Protein AF-A0A850AFG3-F1 (afdb_monomer_lite)

Sequence (67 aa):
MRVLFYQSSPQHLYGGQLDLLRYFAALDRACIQPHIIAPAAGPFTDRVAALGLPLTVLPLPAELAQT

Foldseek 3Di:
DEAEEEDQDAEDDDPVLVVVLVCLLVDDCVVYQYEYEYQDHHPSVVSCVVSVHHYDHHHDDPVSNPD

Secondary structure (DSSP, 8-state):
-EEEEE---TT---HHHHHHHHHHHH--TTT-EEEEEESS-SHHHHHHHHTT--EEE-PPPGGGS--

Structure (mmCIF, N/CA/C/O backbone):
data_AF-A0A850AFG3-F1
#
_entry.id   AF-A0A850AFG3-F1
#
loop_
_atom_site.group_PDB
_atom_site.id
_atom_site.type_symbol
_atom_site.label_atom_id
_atom_site.label_alt_id
_atom_site.label_comp_id
_atom_site.label_asym_id
_atom_site.label_entity_id
_atom_site.label_seq_id
_atom_site.pdbx_PDB_ins_code
_atom_site.Cartn_x
_atom_site.Cartn_y
_atom_site.Cartn_z
_atom_site.occupancy
_atom_site.B_iso_or_equiv
_atom_site.auth_seq_id
_atom_site.auth_comp_id
_atom_site.auth_asym_id
_atom_site.auth_atom_id
_atom_site.pdbx_PDB_model_num
ATOM 1 N N . MET A 1 1 ? -4.104 -5.271 15.821 1.00 75.69 1 MET A N 1
ATOM 2 C CA . MET A 1 1 ? -3.402 -6.343 15.064 1.00 75.69 1 MET A CA 1
ATOM 3 C C . MET A 1 1 ? -2.650 -5.718 13.893 1.00 75.69 1 MET A C 1
ATOM 5 O O . MET A 1 1 ? -3.221 -4.848 13.243 1.00 75.69 1 MET A O 1
ATOM 9 N N . ARG A 1 2 ? -1.389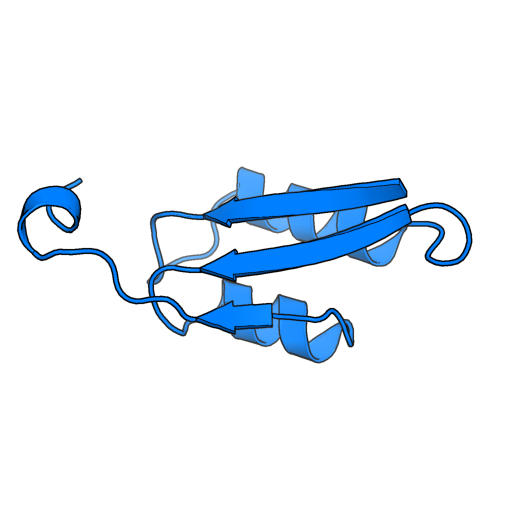 -6.100 13.638 1.00 82.06 2 ARG A N 1
ATOM 10 C CA . ARG A 1 2 ? -0.600 -5.583 12.498 1.00 82.06 2 ARG A CA 1
ATOM 11 C C . ARG A 1 2 ? -0.671 -6.588 11.354 1.00 82.06 2 ARG A C 1
ATOM 13 O O . ARG A 1 2 ? -0.416 -7.766 11.581 1.00 82.06 2 ARG A O 1
ATOM 20 N N . VAL A 1 3 ? -1.047 -6.130 10.165 1.00 81.19 3 VAL A N 1
ATOM 21 C CA . VAL A 1 3 ? -1.242 -6.991 8.988 1.00 81.19 3 VAL A CA 1
ATOM 22 C C . VAL A 1 3 ? -0.369 -6.481 7.855 1.00 81.19 3 VAL A C 1
ATOM 24 O O . VAL A 1 3 ? -0.346 -5.281 7.587 1.00 81.19 3 VAL A O 1
ATOM 27 N N . LEU A 1 4 ? 0.347 -7.394 7.209 1.00 84.25 4 LEU A N 1
ATOM 28 C CA . LEU A 1 4 ? 1.232 -7.091 6.096 1.00 84.25 4 LEU A CA 1
ATOM 29 C C . LEU A 1 4 ? 0.579 -7.522 4.786 1.00 84.25 4 LEU A C 1
ATOM 31 O O . LEU A 1 4 ? 0.147 -8.667 4.663 1.00 84.25 4 LEU A O 1
ATOM 35 N N . PHE A 1 5 ? 0.547 -6.619 3.811 1.00 80.94 5 PHE A N 1
ATOM 36 C CA . PHE A 1 5 ? 0.087 -6.924 2.459 1.00 80.94 5 PHE A CA 1
ATOM 37 C C . PHE A 1 5 ? 1.223 -6.730 1.466 1.00 80.94 5 PHE A C 1
ATOM 39 O O . PHE A 1 5 ? 1.943 -5.734 1.531 1.00 80.94 5 PHE A O 1
ATOM 46 N N . TYR A 1 6 ? 1.345 -7.681 0.546 1.00 81.56 6 TYR A N 1
ATOM 47 C CA . TYR A 1 6 ? 2.336 -7.686 -0.519 1.00 81.56 6 TYR A CA 1
ATOM 48 C C . TYR A 1 6 ? 1.648 -7.720 -1.883 1.00 81.56 6 TYR A C 1
ATOM 50 O O . TYR A 1 6 ? 0.589 -8.325 -2.051 1.00 81.56 6 TYR A O 1
ATOM 58 N N . GLN A 1 7 ? 2.264 -7.068 -2.858 1.00 78.06 7 GLN A N 1
ATOM 59 C CA . GLN A 1 7 ? 1.768 -6.924 -4.218 1.00 78.06 7 GLN A CA 1
ATOM 60 C C . GLN A 1 7 ? 2.947 -7.116 -5.180 1.00 78.06 7 GLN A C 1
ATOM 62 O O . GLN A 1 7 ? 4.033 -6.697 -4.838 1.00 78.06 7 GLN A O 1
ATOM 67 N N . SER A 1 8 ? 2.784 -7.754 -6.345 1.00 71.06 8 SER A N 1
ATOM 68 C CA . SER A 1 8 ? 3.927 -8.139 -7.206 1.00 71.06 8 SER A CA 1
ATOM 69 C C . SER A 1 8 ? 4.025 -7.428 -8.566 1.00 71.06 8 SER A C 1
ATOM 71 O O . SER A 1 8 ? 5.098 -7.418 -9.153 1.00 71.06 8 SER A O 1
ATOM 73 N N . SER A 1 9 ? 2.953 -6.813 -9.081 1.00 75.25 9 SER A N 1
ATOM 74 C CA . SER A 1 9 ? 2.895 -6.248 -10.448 1.00 75.25 9 SER A CA 1
ATOM 75 C C . SER A 1 9 ? 2.704 -4.717 -10.481 1.00 75.25 9 SER A C 1
ATOM 77 O O . SER A 1 9 ? 1.574 -4.226 -10.408 1.00 75.25 9 SER A O 1
ATOM 79 N N . PRO A 1 10 ? 3.777 -3.915 -10.542 1.00 71.00 10 PRO A N 1
ATOM 80 C CA . PRO A 1 10 ? 3.719 -2.480 -10.237 1.00 71.00 10 PRO A CA 1
ATOM 81 C C . PRO A 1 10 ? 3.066 -1.608 -11.321 1.00 71.00 10 PRO A C 1
ATOM 83 O O . PRO A 1 10 ? 2.719 -0.463 -11.052 1.00 71.00 10 PRO A O 1
ATOM 86 N N . GLN A 1 11 ? 2.902 -2.124 -12.540 1.00 76.88 11 GLN A N 1
ATOM 87 C CA . GLN A 1 11 ? 2.605 -1.295 -13.715 1.00 76.88 11 GLN A CA 1
ATOM 88 C C . GLN A 1 11 ? 1.110 -1.010 -13.919 1.00 76.88 11 GLN A C 1
ATOM 90 O O . GLN A 1 11 ? 0.760 0.011 -14.504 1.00 76.88 11 GLN A O 1
ATOM 95 N N . HIS A 1 12 ? 0.221 -1.876 -13.425 1.00 78.75 12 HIS A N 1
ATOM 96 C CA . HIS A 1 12 ? -1.220 -1.763 -13.658 1.00 78.75 12 HIS A CA 1
ATOM 97 C C . HIS A 1 12 ? -2.020 -2.060 -12.389 1.00 78.75 12 HIS A C 1
ATOM 99 O O . HIS A 1 12 ? -1.564 -2.794 -11.513 1.00 78.75 12 HIS A O 1
ATOM 105 N N . LEU A 1 13 ? -3.225 -1.485 -12.311 1.00 83.31 13 LEU A N 1
ATOM 106 C CA . LEU A 1 13 ? -4.230 -1.854 -11.317 1.00 83.31 13 LEU A CA 1
ATOM 107 C C . LEU A 1 13 ? -5.096 -2.985 -11.866 1.00 83.31 13 LEU A C 1
ATOM 109 O O . LEU A 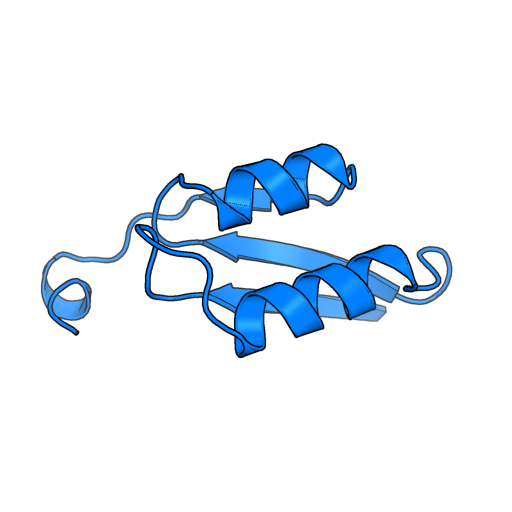1 13 ? -5.847 -2.790 -12.819 1.00 83.31 13 LEU A O 1
ATOM 113 N N . TYR A 1 14 ? -5.024 -4.147 -11.232 1.00 84.50 14 TYR A N 1
ATOM 114 C CA . TYR A 1 14 ? -5.876 -5.296 -11.520 1.00 84.50 14 TYR A CA 1
ATOM 115 C C . TYR A 1 14 ? -7.029 -5.389 -10.517 1.00 84.50 14 TYR A C 1
ATOM 117 O O . TYR A 1 14 ? -6.989 -4.780 -9.446 1.00 84.50 14 TYR A O 1
ATOM 125 N N . GLY A 1 15 ? -8.047 -6.192 -10.841 1.00 87.38 15 GLY A N 1
ATOM 126 C CA . GLY A 1 15 ? -9.255 -6.342 -10.018 1.00 87.38 15 GLY A CA 1
ATOM 127 C C . GLY A 1 15 ? -8.957 -6.601 -8.538 1.00 87.38 15 GLY A C 1
ATOM 128 O O . GLY A 1 15 ? -9.452 -5.877 -7.681 1.00 87.38 15 GLY A O 1
ATOM 129 N N . GLY A 1 16 ? -8.036 -7.525 -8.241 1.00 87.06 16 GLY A N 1
ATOM 130 C CA . GLY A 1 16 ? -7.645 -7.825 -6.860 1.00 87.06 16 GLY A CA 1
ATOM 131 C C . GLY A 1 16 ? -7.053 -6.628 -6.105 1.00 87.06 16 GLY A C 1
ATOM 132 O O . GLY A 1 16 ? -7.334 -6.447 -4.925 1.00 87.06 16 GLY A O 1
ATOM 133 N N . GLN A 1 17 ? -6.288 -5.759 -6.773 1.00 89.75 17 GLN A N 1
ATOM 134 C CA . GLN A 1 17 ? -5.768 -4.538 -6.148 1.00 89.75 17 GLN A CA 1
ATOM 135 C C . GLN A 1 17 ? -6.868 -3.500 -5.927 1.00 89.75 17 GLN A C 1
ATOM 137 O O . GLN A 1 17 ? -6.846 -2.803 -4.917 1.00 89.75 17 GLN A O 1
ATOM 142 N N . LEU A 1 18 ? -7.827 -3.390 -6.848 1.00 92.50 18 LEU A N 1
ATOM 143 C CA . LEU A 1 18 ? -8.964 -2.481 -6.694 1.00 92.50 18 LEU A CA 1
ATOM 144 C C . LEU A 1 18 ? -9.835 -2.885 -5.502 1.00 92.50 18 LEU A C 1
ATOM 146 O O . LEU A 1 18 ? -10.207 -2.030 -4.697 1.00 92.50 18 LEU A O 1
ATOM 150 N N . ASP A 1 19 ? -10.109 -4.178 -5.348 1.00 93.06 19 ASP A N 1
ATOM 151 C CA . ASP A 1 19 ? -10.869 -4.688 -4.207 1.00 93.06 19 ASP A CA 1
ATOM 152 C C . ASP A 1 19 ? -10.089 -4.548 -2.899 1.00 93.06 19 ASP A C 1
ATOM 154 O O . ASP A 1 19 ? -10.655 -4.145 -1.881 1.00 93.06 19 ASP A O 1
ATOM 158 N N . LEU A 1 20 ? -8.772 -4.757 -2.934 1.00 91.94 20 LEU A N 1
ATOM 159 C CA . LEU A 1 20 ? -7.913 -4.520 -1.780 1.00 91.94 20 LEU A CA 1
ATOM 160 C C . LEU A 1 20 ? -7.905 -3.039 -1.360 1.00 91.94 20 LEU A C 1
ATOM 162 O O . LEU A 1 20 ? -8.003 -2.738 -0.173 1.00 91.94 20 LEU A O 1
ATOM 166 N N . LEU A 1 21 ? -7.867 -2.102 -2.312 1.00 94.31 21 LEU A N 1
ATOM 167 C CA . LEU A 1 21 ? -7.976 -0.666 -2.031 1.00 94.31 21 LEU A CA 1
ATOM 168 C C . LEU A 1 21 ? -9.339 -0.297 -1.429 1.00 94.31 21 LEU A C 1
ATOM 170 O O . LEU A 1 21 ? -9.397 0.517 -0.507 1.00 94.31 21 LEU A O 1
ATOM 174 N N . ARG A 1 22 ? -10.431 -0.906 -1.908 1.00 95.62 22 ARG A N 1
ATOM 175 C CA . ARG A 1 22 ? -11.769 -0.731 -1.313 1.00 95.62 22 ARG A CA 1
ATOM 176 C C . ARG A 1 22 ? -11.805 -1.243 0.123 1.00 95.62 22 ARG A C 1
ATOM 178 O O . ARG A 1 22 ? -12.311 -0.551 1.002 1.00 95.62 22 ARG A O 1
ATOM 185 N N . TYR A 1 23 ? -11.219 -2.413 0.367 1.00 94.12 23 TYR A N 1
ATOM 186 C CA . TYR A 1 23 ? -11.104 -2.978 1.707 1.00 94.12 23 TYR A CA 1
ATOM 187 C C . TYR A 1 23 ? -10.298 -2.063 2.641 1.00 94.12 23 TYR A C 1
ATOM 189 O O . TYR A 1 23 ? -10.746 -1.741 3.737 1.00 94.12 23 TYR A O 1
ATOM 197 N N . PHE A 1 24 ? -9.150 -1.565 2.185 1.00 94.81 24 PHE A N 1
ATOM 198 C CA . PHE A 1 24 ? -8.318 -0.615 2.927 1.00 94.81 24 PHE A CA 1
ATOM 199 C C . PHE A 1 24 ? -9.027 0.698 3.255 1.00 94.81 24 PHE A C 1
ATOM 201 O O . PHE A 1 24 ? -8.822 1.252 4.337 1.00 94.81 24 PHE A O 1
ATOM 208 N N . ALA A 1 25 ? -9.861 1.196 2.343 1.00 95.38 25 ALA A N 1
ATOM 209 C CA . ALA A 1 25 ? -10.647 2.402 2.569 1.00 95.38 25 ALA A CA 1
ATOM 210 C C . ALA A 1 25 ? -11.725 2.206 3.651 1.00 95.38 25 ALA A C 1
ATOM 212 O O . ALA A 1 25 ? -12.034 3.151 4.371 1.00 95.38 25 ALA A O 1
ATOM 213 N N . ALA A 1 26 ? -12.263 0.991 3.783 1.00 96.38 26 ALA A N 1
ATOM 214 C CA . ALA A 1 26 ? -13.308 0.647 4.749 1.00 96.38 26 ALA A CA 1
ATOM 215 C C . ALA A 1 26 ? -12.775 0.102 6.089 1.00 96.38 26 ALA A C 1
ATOM 217 O O . ALA A 1 26 ? -13.558 -0.199 6.989 1.00 96.38 26 ALA A O 1
ATOM 218 N N . LEU A 1 27 ? -11.458 -0.065 6.225 1.00 93.50 27 LEU A N 1
ATOM 219 C CA . LEU A 1 27 ? -10.844 -0.712 7.379 1.00 93.50 27 LEU A CA 1
ATOM 220 C C . LEU A 1 27 ? -10.959 0.144 8.649 1.00 93.50 27 LEU A C 1
ATOM 222 O O . LEU A 1 27 ? -10.543 1.305 8.656 1.00 93.50 27 LEU A O 1
ATOM 226 N N . ASP A 1 28 ? -11.411 -0.455 9.754 1.00 94.94 28 ASP A N 1
ATOM 227 C CA . ASP A 1 28 ? -11.285 0.165 11.075 1.00 94.94 28 ASP A CA 1
ATOM 228 C C . ASP A 1 28 ? -9.816 0.165 11.528 1.00 94.94 28 ASP A C 1
ATOM 230 O O . ASP A 1 28 ? -9.254 -0.853 11.956 1.00 94.94 28 ASP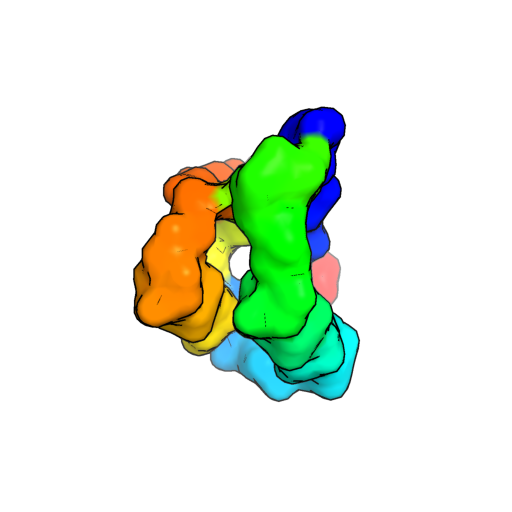 A O 1
ATOM 234 N N . ARG A 1 29 ? -9.201 1.349 11.447 1.00 90.50 29 ARG A N 1
ATOM 235 C CA . ARG A 1 29 ? -7.781 1.571 11.746 1.00 90.50 29 ARG A CA 1
ATOM 236 C C . ARG A 1 29 ? -7.455 1.557 13.240 1.00 90.50 29 ARG A C 1
ATOM 238 O O . ARG A 1 29 ? -6.276 1.462 13.589 1.00 90.50 29 ARG A O 1
ATOM 245 N N . ALA A 1 30 ? -8.458 1.628 14.119 1.00 93.06 30 ALA A N 1
ATOM 246 C CA . ALA A 1 30 ? -8.250 1.450 15.555 1.00 93.06 30 ALA A CA 1
ATOM 247 C C . ALA A 1 30 ? -7.978 -0.025 15.893 1.00 93.06 30 ALA A C 1
ATOM 249 O O . ALA A 1 30 ? -7.167 -0.329 16.768 1.00 93.06 30 ALA A O 1
ATOM 250 N N . CYS A 1 31 ? -8.599 -0.946 15.151 1.00 93.31 31 CYS A N 1
ATOM 251 C CA . CYS A 1 31 ? -8.468 -2.386 15.369 1.00 93.31 31 CYS A CA 1
ATOM 252 C C . CYS A 1 31 ? -7.345 -3.019 14.528 1.00 93.31 31 CYS A C 1
ATOM 254 O O . CYS A 1 31 ? -6.581 -3.875 15.009 1.00 93.31 31 CYS A O 1
ATOM 256 N N . ILE A 1 32 ? -7.225 -2.598 13.265 1.00 93.62 32 ILE A N 1
ATOM 257 C CA . ILE A 1 32 ? -6.293 -3.173 12.292 1.00 93.62 32 ILE A CA 1
ATOM 258 C C . ILE A 1 32 ? -5.390 -2.075 11.738 1.00 93.62 32 ILE A C 1
ATOM 260 O O . ILE A 1 32 ? -5.848 -1.114 11.134 1.00 93.62 32 ILE A O 1
ATOM 264 N N . GLN A 1 33 ? -4.083 -2.255 11.905 1.00 92.56 33 GLN A N 1
ATOM 265 C CA . GLN A 1 33 ? -3.065 -1.311 11.446 1.00 92.56 33 GLN A CA 1
ATOM 266 C C . GLN A 1 33 ? -2.276 -1.961 10.305 1.00 92.56 33 GLN A C 1
ATOM 268 O O . GLN A 1 33 ? -1.295 -2.669 10.571 1.00 92.56 33 GLN A O 1
ATOM 273 N N . PRO A 1 34 ? -2.734 -1.823 9.049 1.00 93.56 34 PRO A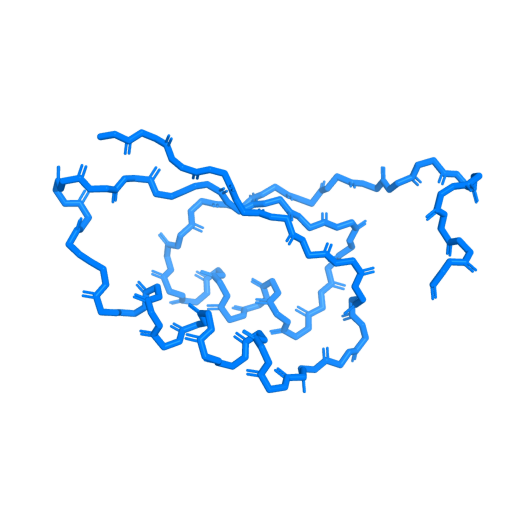 N 1
ATOM 274 C CA . PRO A 1 34 ? -2.078 -2.452 7.917 1.00 93.56 34 PRO A CA 1
ATOM 275 C C . PRO A 1 34 ? -0.778 -1.719 7.591 1.00 93.56 34 PRO A C 1
ATOM 277 O O . PRO A 1 34 ? -0.712 -0.496 7.693 1.00 93.56 34 PRO A O 1
ATOM 280 N N . HIS A 1 35 ? 0.228 -2.471 7.154 1.00 94.00 35 HIS A N 1
ATOM 281 C CA . HIS A 1 35 ? 1.439 -1.945 6.531 1.00 94.00 35 HIS A CA 1
ATOM 282 C C . HIS A 1 35 ? 1.602 -2.587 5.162 1.00 94.00 35 HIS A C 1
ATOM 284 O O . HIS A 1 35 ? 1.574 -3.814 5.036 1.00 94.00 35 HIS A O 1
ATOM 290 N N . ILE A 1 36 ? 1.745 -1.762 4.132 1.00 94.69 36 ILE A N 1
ATOM 291 C CA . ILE A 1 36 ? 1.798 -2.235 2.751 1.00 94.69 36 ILE A CA 1
ATOM 292 C C . ILE A 1 36 ? 3.251 -2.306 2.298 1.00 94.69 36 ILE A C 1
ATOM 294 O O . ILE A 1 36 ? 4.015 -1.364 2.508 1.00 94.69 36 ILE A O 1
ATOM 298 N N . ILE A 1 37 ? 3.631 -3.412 1.665 1.00 92.56 37 ILE A N 1
ATOM 299 C CA . ILE A 1 37 ? 4.923 -3.559 0.999 1.00 92.56 37 ILE A CA 1
ATOM 300 C C . ILE A 1 37 ? 4.688 -3.778 -0.491 1.00 92.56 37 ILE A C 1
ATOM 302 O O . ILE A 1 37 ? 3.905 -4.643 -0.883 1.00 92.56 37 ILE A O 1
ATOM 306 N N . ALA A 1 38 ? 5.376 -2.996 -1.318 1.00 91.19 38 ALA A N 1
ATOM 307 C CA . ALA A 1 38 ? 5.335 -3.126 -2.769 1.00 91.19 38 ALA A CA 1
ATOM 308 C C . ALA A 1 38 ? 6.758 -3.185 -3.356 1.00 91.19 38 ALA A C 1
ATOM 310 O O . ALA A 1 38 ? 7.657 -2.539 -2.824 1.00 91.19 38 ALA A O 1
ATOM 311 N N . PRO A 1 39 ? 6.983 -3.922 -4.453 1.00 90.06 39 PRO A N 1
ATOM 312 C CA . PRO A 1 39 ? 8.290 -4.128 -5.067 1.00 90.06 39 PRO A CA 1
ATOM 313 C C . PRO A 1 39 ? 8.769 -2.908 -5.852 1.00 90.06 39 PRO A C 1
ATOM 315 O O . PRO A 1 39 ? 9.961 -2.729 -6.065 1.00 90.06 39 PRO A O 1
ATOM 318 N N . ALA A 1 40 ? 7.847 -2.055 -6.288 1.00 90.25 40 ALA A N 1
ATOM 319 C CA . ALA A 1 40 ? 8.151 -0.803 -6.957 1.00 90.25 40 ALA A CA 1
ATOM 320 C C . ALA A 1 40 ? 7.004 0.191 -6.754 1.00 90.25 40 ALA A C 1
ATOM 322 O O . ALA A 1 40 ? 5.886 -0.190 -6.398 1.00 90.25 40 ALA A O 1
ATOM 323 N N . ALA A 1 41 ? 7.299 1.468 -6.988 1.00 91.19 41 ALA A N 1
ATOM 324 C CA . ALA A 1 41 ? 6.280 2.503 -7.059 1.00 91.19 41 ALA A CA 1
ATOM 325 C C . ALA A 1 41 ? 5.421 2.337 -8.325 1.00 91.19 41 ALA A C 1
ATOM 327 O O . ALA A 1 41 ? 5.900 1.869 -9.360 1.00 91.19 41 ALA A O 1
ATOM 328 N N . GLY A 1 42 ? 4.159 2.743 -8.238 1.00 91.50 42 GLY A N 1
ATOM 329 C CA . GLY A 1 42 ? 3.210 2.737 -9.342 1.00 91.50 42 GLY A CA 1
ATOM 330 C C . GLY A 1 42 ? 1.779 3.052 -8.892 1.00 91.50 42 GLY A C 1
ATOM 331 O O . GLY A 1 42 ? 1.540 3.406 -7.734 1.00 91.50 42 GLY A O 1
ATOM 332 N N . PRO A 1 43 ? 0.784 2.850 -9.771 1.00 93.12 43 PRO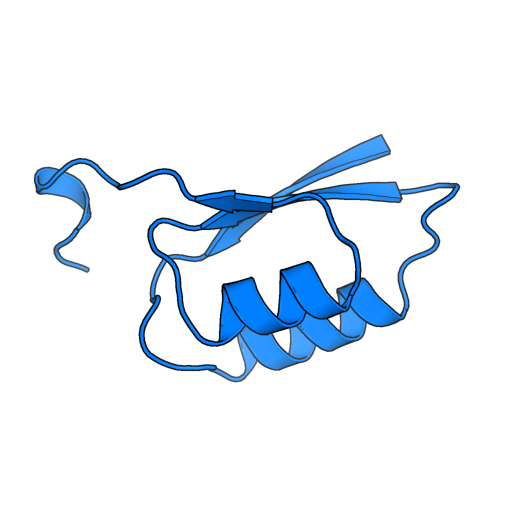 A N 1
ATOM 333 C CA . PRO A 1 43 ? -0.594 3.265 -9.511 1.00 93.12 43 PRO A CA 1
ATOM 334 C C . PRO A 1 43 ? -1.201 2.708 -8.214 1.00 93.12 43 PRO A C 1
ATOM 336 O O . PRO A 1 43 ? -2.015 3.369 -7.574 1.00 93.12 43 PRO A O 1
ATOM 339 N N . PHE A 1 44 ? -0.816 1.498 -7.796 1.00 92.75 44 PHE A N 1
ATOM 340 C CA . PHE A 1 44 ? -1.270 0.925 -6.526 1.00 92.75 44 PHE A CA 1
ATOM 341 C C . PHE A 1 44 ? -0.681 1.648 -5.312 1.00 92.75 44 PHE A C 1
ATOM 343 O O . PHE A 1 44 ? -1.428 2.019 -4.406 1.00 92.75 44 PHE A O 1
ATOM 350 N N . THR A 1 45 ? 0.634 1.886 -5.296 1.00 94.19 45 THR A N 1
ATOM 351 C CA . THR A 1 45 ? 1.298 2.576 -4.183 1.00 94.19 45 THR A CA 1
ATOM 352 C C . THR A 1 45 ? 0.807 4.009 -4.037 1.00 94.19 45 THR A C 1
ATOM 354 O O . THR A 1 45 ? 0.619 4.466 -2.912 1.00 94.19 45 THR A O 1
ATOM 357 N N . ASP A 1 46 ? 0.505 4.680 -5.151 1.00 95.00 46 ASP A N 1
ATOM 358 C CA . ASP A 1 46 ? -0.043 6.040 -5.148 1.00 95.00 46 ASP A CA 1
ATOM 359 C C . ASP A 1 46 ? -1.411 6.083 -4.456 1.00 95.00 46 ASP A C 1
ATOM 361 O O . ASP A 1 46 ? -1.693 6.961 -3.639 1.00 95.00 46 ASP A O 1
ATOM 365 N N . ARG A 1 47 ? -2.263 5.087 -4.728 1.00 95.56 47 ARG A N 1
ATOM 366 C CA . ARG A 1 47 ? -3.583 4.966 -4.095 1.00 95.56 47 ARG A CA 1
ATOM 367 C C . ARG A 1 47 ? -3.483 4.599 -2.618 1.00 95.56 47 ARG A C 1
ATOM 369 O O . ARG A 1 47 ? -4.224 5.159 -1.816 1.00 95.56 47 ARG A O 1
ATOM 376 N N . VAL A 1 48 ? -2.565 3.708 -2.245 1.00 95.12 48 VAL A N 1
ATOM 377 C CA . VAL A 1 48 ? -2.295 3.370 -0.836 1.00 95.12 48 VAL A CA 1
ATOM 378 C C . VAL A 1 48 ? -1.818 4.602 -0.062 1.00 95.12 48 VAL A C 1
ATOM 380 O O . VAL A 1 48 ? -2.336 4.880 1.022 1.00 95.12 48 VAL A O 1
ATOM 383 N N . ALA A 1 49 ? -0.887 5.371 -0.631 1.00 94.94 49 ALA A N 1
ATOM 384 C CA . ALA A 1 49 ? -0.394 6.607 -0.033 1.00 94.94 49 ALA A CA 1
ATOM 385 C C . ALA A 1 49 ? -1.513 7.652 0.114 1.00 94.94 49 ALA A C 1
ATOM 387 O O . ALA A 1 49 ? -1.641 8.265 1.171 1.00 94.94 49 ALA A O 1
ATOM 388 N N . ALA A 1 50 ? -2.382 7.797 -0.894 1.00 96.69 50 ALA A N 1
ATOM 389 C CA . ALA A 1 50 ? -3.539 8.694 -0.837 1.00 96.69 50 ALA A CA 1
ATOM 390 C C . ALA A 1 50 ? -4.564 8.303 0.246 1.00 96.69 50 ALA A C 1
ATOM 392 O O . ALA A 1 50 ? -5.256 9.165 0.780 1.00 96.69 50 ALA A O 1
ATOM 393 N N . LEU A 1 51 ? -4.644 7.018 0.610 1.00 95.69 51 LEU A N 1
ATOM 394 C CA . LEU A 1 51 ? -5.441 6.550 1.749 1.00 95.69 51 LEU A CA 1
ATOM 395 C C . LEU A 1 51 ? -4.772 6.842 3.106 1.00 95.69 51 LEU A C 1
ATOM 397 O O . LEU A 1 51 ? -5.364 6.551 4.148 1.00 95.69 51 LEU A O 1
ATOM 401 N N . GLY A 1 52 ? -3.557 7.395 3.127 1.00 95.19 52 GLY A N 1
ATOM 402 C CA . GLY A 1 52 ? -2.793 7.671 4.344 1.00 95.19 52 GLY A CA 1
ATOM 403 C C . GLY A 1 52 ? -2.331 6.401 5.058 1.00 95.19 52 GLY A C 1
ATOM 404 O O . GLY A 1 52 ? -2.221 6.394 6.284 1.00 95.19 52 GLY A O 1
ATOM 405 N N . LEU A 1 53 ? -2.144 5.305 4.317 1.00 94.44 53 LEU A N 1
ATOM 406 C CA . LEU A 1 53 ? -1.648 4.051 4.87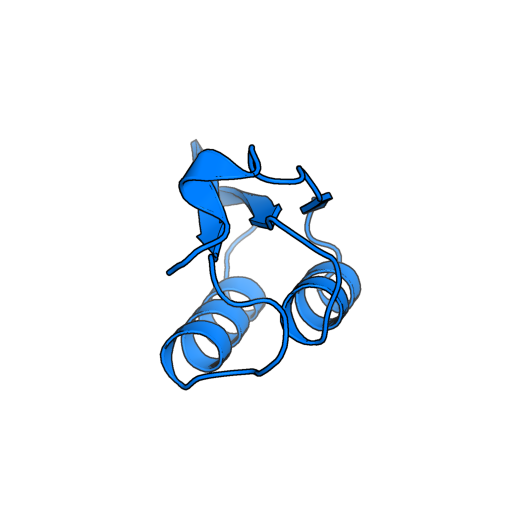4 1.00 94.44 53 LEU A CA 1
ATOM 407 C C . LEU A 1 53 ? -0.118 3.999 4.833 1.00 94.44 53 LEU A C 1
ATOM 409 O O . LEU A 1 53 ? 0.484 4.476 3.869 1.00 94.44 53 LEU A O 1
ATOM 413 N N . PRO A 1 54 ? 0.524 3.394 5.848 1.00 94.88 54 PRO A N 1
ATOM 414 C CA . PRO A 1 54 ? 1.963 3.226 5.835 1.00 94.88 54 PRO A CA 1
ATOM 415 C C . PRO A 1 54 ? 2.357 2.235 4.735 1.00 94.88 54 PRO A C 1
ATOM 417 O O . PRO A 1 54 ? 1.783 1.151 4.589 1.00 94.88 54 PRO A O 1
ATOM 420 N N . LEU A 1 55 ? 3.345 2.649 3.949 1.00 95.44 55 LEU A N 1
ATOM 421 C CA . LEU A 1 55 ? 3.803 1.971 2.749 1.00 95.44 55 LEU A CA 1
ATOM 422 C C . LEU A 1 55 ? 5.330 1.929 2.746 1.00 95.44 55 LEU A C 1
ATOM 424 O O . LEU A 1 55 ? 5.993 2.930 3.018 1.00 95.44 55 LEU A O 1
ATOM 428 N N . THR A 1 56 ? 5.884 0.784 2.370 1.00 95.31 56 THR A N 1
ATOM 429 C CA . THR A 1 56 ? 7.303 0.630 2.054 1.00 95.31 56 THR A CA 1
ATOM 430 C C . THR A 1 56 ? 7.447 0.080 0.647 1.00 95.31 56 THR A C 1
ATOM 432 O O . THR A 1 56 ? 6.891 -0.968 0.323 1.00 95.31 56 THR A O 1
ATOM 435 N N . VAL A 1 57 ? 8.220 0.774 -0.183 1.00 93.25 57 VAL A N 1
ATOM 436 C CA . VAL A 1 57 ? 8.671 0.222 -1.459 1.00 93.25 57 VAL A CA 1
ATOM 437 C C . VAL A 1 57 ? 9.982 -0.512 -1.207 1.00 93.25 57 VAL A C 1
ATOM 439 O O . VAL A 1 57 ? 10.966 0.108 -0.809 1.00 93.25 57 VAL A O 1
ATOM 442 N N . LEU A 1 58 ? 9.975 -1.829 -1.393 1.00 91.12 58 LEU A N 1
ATOM 443 C CA . LEU A 1 58 ? 11.127 -2.703 -1.201 1.00 91.12 58 LEU A CA 1
ATOM 444 C C . LEU A 1 58 ? 11.411 -3.442 -2.514 1.00 91.12 58 LEU A C 1
ATOM 446 O O . LEU A 1 58 ? 10.725 -4.425 -2.794 1.00 91.12 58 LEU A O 1
ATOM 450 N N . PRO A 1 59 ? 12.400 -2.992 -3.308 1.00 87.81 59 PRO A N 1
ATOM 451 C CA . PRO A 1 59 ? 12.771 -3.643 -4.558 1.00 87.81 59 PRO A CA 1
ATOM 452 C C . PRO A 1 59 ? 13.048 -5.131 -4.374 1.00 87.81 59 PRO A C 1
ATOM 454 O O . PRO A 1 59 ? 13.765 -5.526 -3.452 1.00 87.81 59 PRO A O 1
ATOM 457 N N . LEU A 1 60 ? 12.484 -5.953 -5.260 1.00 82.44 60 LEU A N 1
ATOM 458 C CA . LEU A 1 60 ? 12.789 -7.379 -5.271 1.00 82.44 60 LEU A CA 1
ATOM 459 C C . LEU A 1 60 ? 14.202 -7.617 -5.810 1.00 82.44 60 LEU A C 1
ATOM 461 O O . LEU A 1 60 ? 14.636 -6.902 -6.718 1.00 82.44 60 LEU A O 1
ATOM 465 N N . PRO A 1 61 ? 14.892 -8.656 -5.311 1.00 83.19 61 PRO A N 1
ATOM 466 C CA . PRO A 1 61 ? 16.065 -9.208 -5.974 1.00 83.19 61 PRO A CA 1
ATOM 467 C C . PRO A 1 61 ? 15.763 -9.514 -7.447 1.00 83.19 61 PRO A C 1
ATOM 469 O O . PRO A 1 61 ? 14.643 -9.911 -7.787 1.00 83.19 61 PRO A O 1
ATOM 472 N N . ALA A 1 62 ? 16.752 -9.339 -8.325 1.00 78.00 62 ALA A N 1
ATOM 473 C CA . ALA A 1 62 ? 16.586 -9.514 -9.770 1.00 78.00 62 ALA A CA 1
ATOM 474 C C . ALA A 1 62 ? 16.087 -10.925 -10.139 1.00 78.00 62 ALA A C 1
ATOM 476 O O . ALA A 1 62 ? 15.364 -11.099 -11.120 1.00 78.00 62 ALA A O 1
ATOM 477 N N . GLU A 1 63 ? 16.417 -11.916 -9.314 1.00 79.25 63 GLU A N 1
ATOM 478 C CA . GLU A 1 63 ? 16.008 -13.315 -9.417 1.00 79.25 63 GLU A CA 1
ATOM 479 C C . GLU A 1 63 ? 14.497 -13.515 -9.221 1.00 79.25 63 GLU A C 1
ATOM 481 O O . GLU A 1 63 ? 13.933 -14.489 -9.711 1.00 79.25 63 GLU A O 1
ATOM 486 N N . LEU A 1 64 ? 13.836 -12.591 -8.517 1.00 70.25 64 LEU A N 1
ATOM 487 C CA . LEU A 1 64 ? 12.403 -12.626 -8.207 1.00 70.25 64 LEU A CA 1
ATOM 488 C C . LEU A 1 64 ? 11.589 -11.614 -9.028 1.00 70.25 64 LEU A C 1
ATOM 490 O O . LEU A 1 64 ? 10.369 -11.574 -8.912 1.00 70.25 64 LEU A O 1
ATOM 494 N N . ALA A 1 65 ? 12.245 -10.799 -9.859 1.00 63.06 65 ALA A N 1
ATOM 495 C CA . ALA A 1 65 ? 11.607 -9.749 -10.652 1.00 63.06 65 ALA A CA 1
ATOM 496 C C . ALA A 1 65 ? 11.055 -10.235 -12.013 1.00 63.06 65 ALA A C 1
ATOM 498 O O . ALA A 1 65 ? 10.571 -9.418 -12.792 1.00 63.06 65 ALA A O 1
ATOM 499 N N . GLN A 1 66 ? 11.149 -11.537 -12.323 1.00 54.19 66 GLN A N 1
ATOM 500 C CA . GLN A 1 66 ? 10.844 -12.108 -13.649 1.00 54.19 66 GLN A CA 1
ATOM 501 C C . GLN A 1 66 ? 9.452 -12.761 -13.791 1.00 54.19 66 GLN A C 1
ATOM 503 O O . GLN A 1 66 ? 9.214 -13.458 -14.775 1.00 54.19 66 GLN A O 1
ATOM 508 N N . THR A 1 67 ? 8.535 -12.563 -12.844 1.00 53.50 67 THR A N 1
ATOM 509 C CA . THR A 1 67 ? 7.149 -13.078 -12.919 1.00 53.50 67 THR A CA 1
ATOM 510 C C . THR A 1 67 ? 6.156 -11.982 -13.246 1.00 53.50 67 THR A C 1
ATOM 512 O O . THR A 1 67 ? 5.245 -12.235 -14.062 1.00 53.50 67 THR A O 1
#

Radius of gyration: 12.06 Å; chains: 1; bounding box: 30×22×29 Å

pLDDT: mean 87.49, std 9.74, range [53.5, 96.69]